Protein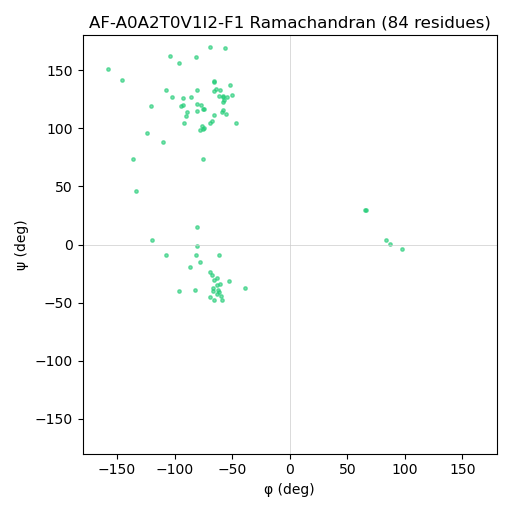 AF-A0A2T0V1I2-F1 (afdb_monomer)

Radius of gyration: 21.64 Å; Cα contacts (8 Å, |Δi|>4): 43; chains: 1; bounding box: 50×49×45 Å

InterPro domains:
  IPR027417 P-loop containing nucleoside triphosphate hydrolase [G3DSA:3.40.50.300] (31-84)

Foldseek 3Di:
DDDDDDDPPDDPDDPDDPDPDPPDPCVDDPVVCVVVVPDDDFDDWDQQPPPDPDVLSVVCCVPPTDGHVDDDDDDDDPPRPVVVVD

Sequence (86 aa):
MTRKTLGLKVKRQQEAKPAGVVEDQFLDDPEKRFLNGVAIHPCPRIGLEAGCTERSMRAMDLITPIGMGQRGLVLAYLGCGKNDAA

Solvent-accessible surface area (backbone atoms only — not comparable to full-atom values): 6094 Å² total; per-residue (Å²): 139,84,87,81,82,85,76,82,86,70,79,79,75,75,78,78,73,83,78,66,90,74,76,66,92,51,84,87,42,70,65,61,35,58,76,71,62,64,85,71,78,50,56,63,74,58,77,54,51,79,87,50,92,53,67,64,40,46,48,38,53,74,76,56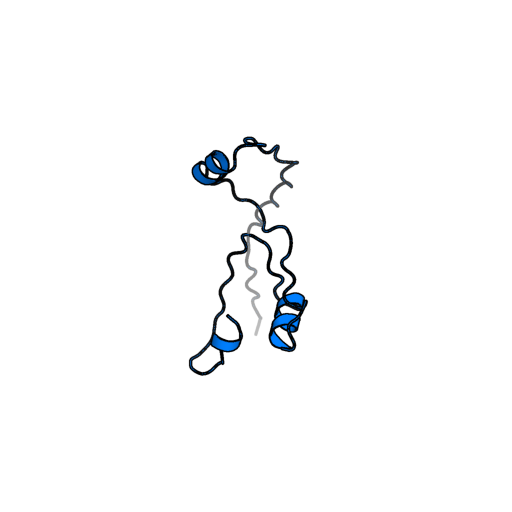,68,47,25,46,85,56,88,81,82,91,85,71,62,95,89,65,55,58,79,82,76,109

Structure (mmCIF, N/CA/C/O backbone):
data_AF-A0A2T0V1I2-F1
#
_entry.id   AF-A0A2T0V1I2-F1
#
loop_
_atom_site.group_PDB
_atom_site.id
_atom_site.type_symbol
_atom_site.label_atom_id
_atom_site.label_alt_id
_atom_site.label_comp_id
_atom_site.label_asym_id
_atom_site.label_entity_id
_atom_site.label_seq_id
_atom_site.pdbx_PDB_ins_code
_atom_site.Cartn_x
_atom_site.Cartn_y
_atom_site.Cartn_z
_atom_site.occupancy
_atom_site.B_iso_or_equiv
_atom_site.auth_seq_id
_atom_site.auth_comp_id
_atom_site.auth_asym_id
_atom_site.auth_atom_id
_atom_site.pdbx_PDB_model_num
ATOM 1 N N . MET A 1 1 ? 28.599 -39.057 25.794 1.00 46.41 1 MET A N 1
ATOM 2 C CA . MET A 1 1 ? 28.162 -37.643 25.765 1.00 46.41 1 MET A CA 1
ATOM 3 C C . MET A 1 1 ? 26.692 -37.583 25.376 1.00 46.41 1 MET A C 1
ATOM 5 O O . MET A 1 1 ? 26.363 -37.866 24.233 1.00 46.41 1 MET A O 1
ATOM 9 N N . THR A 1 2 ? 25.802 -37.311 26.327 1.00 45.97 2 THR A N 1
ATOM 10 C CA . THR A 1 2 ? 24.344 -37.316 26.125 1.00 45.97 2 THR A CA 1
ATOM 11 C C . THR A 1 2 ? 23.849 -35.915 25.760 1.00 45.97 2 THR A C 1
ATOM 13 O O . THR A 1 2 ? 24.039 -34.961 26.512 1.00 45.97 2 THR A O 1
ATOM 16 N N . ARG A 1 3 ? 23.229 -35.772 24.581 1.00 58.47 3 ARG A N 1
ATOM 17 C CA . ARG A 1 3 ? 22.623 -34.508 24.133 1.00 58.47 3 ARG A CA 1
ATOM 18 C C . ARG A 1 3 ? 21.323 -34.280 24.908 1.00 58.47 3 ARG A C 1
ATOM 20 O O . ARG A 1 3 ? 20.398 -35.076 24.796 1.00 58.47 3 ARG A O 1
ATOM 27 N N . LYS A 1 4 ? 21.260 -33.206 25.698 1.00 60.03 4 LYS A N 1
ATOM 28 C CA . LYS A 1 4 ? 20.030 -32.741 26.354 1.00 60.03 4 LYS A CA 1
ATOM 29 C C . LYS A 1 4 ? 19.327 -31.754 25.425 1.00 60.03 4 LYS A C 1
ATOM 31 O O . LYS A 1 4 ? 19.829 -30.656 25.206 1.00 60.03 4 LYS A O 1
ATOM 36 N N . THR A 1 5 ? 18.184 -32.138 24.873 1.00 67.12 5 THR A N 1
ATOM 37 C CA . THR A 1 5 ? 17.335 -31.245 24.077 1.00 67.12 5 THR A CA 1
ATOM 38 C C . THR A 1 5 ? 16.504 -30.380 25.023 1.00 67.12 5 THR A C 1
ATOM 40 O O . THR A 1 5 ? 15.674 -30.890 25.774 1.00 67.12 5 THR A O 1
ATOM 43 N N . LEU A 1 6 ? 16.739 -29.066 25.016 1.00 67.25 6 LEU A N 1
ATOM 44 C CA . LEU A 1 6 ? 15.939 -28.101 25.769 1.00 67.25 6 LEU A CA 1
ATOM 45 C C . LEU A 1 6 ? 14.631 -27.849 25.010 1.00 67.25 6 LEU A C 1
ATOM 47 O O . LEU A 1 6 ? 14.596 -27.101 24.037 1.00 67.25 6 LEU A O 1
ATOM 51 N N . GLY A 1 7 ? 13.557 -28.517 25.429 1.00 66.31 7 GLY A N 1
ATOM 52 C CA . GLY A 1 7 ? 12.217 -28.269 24.904 1.00 66.31 7 GLY A CA 1
ATOM 53 C C . GLY A 1 7 ? 11.642 -26.972 25.473 1.00 66.31 7 GLY A C 1
ATOM 54 O O . GLY A 1 7 ? 11.415 -26.867 26.678 1.00 66.31 7 GLY A O 1
ATOM 55 N N . LEU A 1 8 ? 11.379 -25.992 24.610 1.00 69.06 8 LEU A N 1
ATOM 56 C CA . LEU A 1 8 ? 10.631 -24.783 24.955 1.00 69.06 8 LEU A CA 1
ATOM 57 C C . LEU A 1 8 ? 9.169 -25.157 25.251 1.00 69.06 8 LEU A C 1
ATOM 59 O O . LEU A 1 8 ? 8.392 -25.455 24.346 1.00 69.06 8 LEU A O 1
ATOM 63 N N . LYS A 1 9 ? 8.777 -25.131 26.531 1.00 65.06 9 LYS A N 1
ATOM 64 C CA . LYS A 1 9 ? 7.371 -25.218 26.964 1.00 65.06 9 LYS A CA 1
ATOM 65 C C . LYS A 1 9 ? 6.672 -23.882 26.697 1.00 65.06 9 LYS A C 1
ATOM 67 O O . LYS A 1 9 ? 6.413 -23.111 27.616 1.00 65.06 9 LYS A O 1
ATOM 72 N N . VAL A 1 10 ? 6.375 -23.590 25.434 1.00 70.44 10 VAL A N 1
ATOM 73 C CA . VAL A 1 10 ? 5.502 -22.461 25.092 1.00 70.44 10 VAL A CA 1
ATOM 74 C C . VAL A 1 10 ? 4.054 -22.903 25.276 1.00 70.44 10 VAL A C 1
ATOM 76 O O . VAL A 1 10 ? 3.591 -23.862 24.659 1.00 70.44 10 VAL A O 1
ATOM 79 N N . LYS A 1 11 ? 3.328 -22.201 26.148 1.00 65.25 11 LYS A N 1
ATOM 80 C CA . LYS A 1 11 ? 1.877 -22.334 26.287 1.00 65.25 11 LYS A CA 1
ATOM 81 C C . LYS A 1 11 ? 1.264 -21.752 25.009 1.00 65.25 11 LYS A C 1
ATOM 83 O O . LYS A 1 11 ? 1.288 -20.538 24.831 1.00 65.25 11 LYS A O 1
ATOM 88 N N . ARG A 1 12 ? 0.792 -22.605 24.090 1.00 61.41 12 ARG A N 1
ATOM 89 C CA . ARG A 1 12 ? 0.070 -22.168 22.882 1.00 61.41 12 ARG A CA 1
ATOM 90 C C . ARG A 1 12 ? -1.106 -21.301 23.333 1.00 61.41 12 ARG A C 1
ATOM 92 O O . ARG A 1 12 ? -2.009 -21.805 24.000 1.00 61.41 12 ARG A O 1
ATOM 99 N N . GLN A 1 13 ? -1.058 -20.004 23.033 1.00 62.50 13 GLN A N 1
ATOM 100 C CA . GLN A 1 13 ? -2.223 -19.151 23.210 1.00 62.50 13 GLN A CA 1
ATOM 101 C C . GLN A 1 13 ? -3.292 -19.618 22.229 1.00 62.50 13 GLN A C 1
ATOM 103 O O . GLN A 1 13 ? -3.006 -19.921 21.073 1.00 62.50 13 GLN A O 1
ATOM 108 N N . GLN A 1 14 ? -4.497 -19.769 22.760 1.00 60.12 14 GLN A N 1
ATOM 109 C CA . GLN A 1 14 ? -5.658 -20.262 22.048 1.00 60.12 14 GLN A CA 1
ATOM 110 C C . GLN A 1 14 ? -5.924 -19.361 20.840 1.00 60.12 14 GL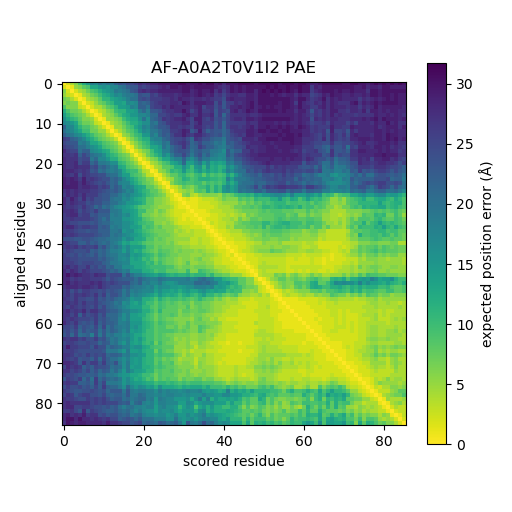N A C 1
ATOM 112 O O . GLN A 1 14 ? -5.955 -18.140 20.986 1.00 60.12 14 GLN A O 1
ATOM 117 N N . GLU A 1 15 ? -6.048 -19.973 19.662 1.00 59.00 15 GLU A N 1
ATOM 118 C CA . GLU A 1 15 ? -6.311 -19.279 18.402 1.00 59.00 15 GLU A CA 1
ATOM 119 C C . GLU A 1 15 ? -7.499 -18.327 18.571 1.00 59.00 15 GLU A C 1
ATOM 121 O O . GLU A 1 15 ? -8.550 -18.703 19.103 1.00 59.00 15 GLU A O 1
ATOM 126 N N . ALA A 1 16 ? -7.299 -17.069 18.172 1.00 61.28 16 ALA A N 1
ATOM 127 C CA . ALA A 1 16 ? -8.342 -16.061 18.201 1.00 61.28 16 ALA A CA 1
ATOM 128 C C . ALA A 1 16 ? -9.530 -16.569 17.374 1.00 61.28 16 ALA A C 1
ATOM 130 O O . ALA A 1 16 ? -9.370 -16.937 16.210 1.00 61.28 16 ALA A O 1
ATOM 131 N N . LYS A 1 17 ? -10.719 -16.619 17.988 1.00 63.41 17 LYS A N 1
ATOM 132 C CA . LYS A 1 17 ? -11.961 -16.946 17.278 1.00 63.41 17 LYS A CA 1
ATOM 133 C C . LYS A 1 17 ? -12.079 -16.028 16.054 1.00 63.41 17 LYS A C 1
ATOM 135 O O . LYS A 1 17 ? -11.824 -14.832 16.213 1.00 63.41 17 LYS A O 1
ATOM 140 N N . PRO A 1 18 ? -12.476 -16.539 14.873 1.00 53.41 18 PRO A N 1
ATOM 141 C CA . PRO A 1 18 ? -12.740 -15.678 13.732 1.00 53.41 18 PRO A CA 1
ATOM 142 C C . PRO A 1 18 ? -13.830 -14.693 14.152 1.00 53.41 18 PRO A C 1
ATOM 144 O O . PRO A 1 18 ? -14.933 -15.098 14.526 1.00 53.41 18 PRO A O 1
ATOM 147 N N . ALA A 1 19 ? -13.481 -13.408 14.188 1.00 57.62 19 ALA A N 1
ATOM 148 C CA . ALA A 1 19 ? -14.450 -12.357 14.422 1.00 57.62 19 ALA A CA 1
ATOM 149 C C . ALA A 1 19 ? -15.505 -12.475 13.316 1.00 57.62 19 ALA A C 1
ATOM 151 O O . ALA A 1 19 ? -15.162 -12.495 12.133 1.00 57.62 19 ALA A O 1
ATOM 152 N N . GLY A 1 20 ? -16.771 -12.641 13.708 1.00 57.19 20 GLY A N 1
ATOM 153 C CA . GLY A 1 20 ? -17.892 -12.590 12.773 1.00 57.19 20 GLY A CA 1
ATOM 154 C C . GLY A 1 20 ? -17.905 -11.264 12.015 1.00 57.19 20 GLY A C 1
ATOM 155 O O . GLY A 1 20 ? -17.171 -10.345 12.374 1.00 57.19 20 GLY A O 1
ATOM 156 N N . VAL A 1 21 ? -18.736 -11.178 10.973 1.00 56.69 21 VAL A N 1
ATOM 157 C CA . VAL A 1 21 ? -18.976 -9.946 10.205 1.00 56.69 21 VAL A CA 1
ATOM 158 C C . VAL A 1 21 ? -19.214 -8.803 11.194 1.00 56.69 21 VAL A C 1
ATOM 160 O O . VAL A 1 21 ? -20.235 -8.762 11.876 1.00 56.69 21 VAL A O 1
ATOM 163 N N . VAL A 1 22 ? -18.210 -7.941 11.359 1.00 61.19 22 VAL A N 1
ATOM 164 C CA . VAL A 1 22 ? -18.316 -6.767 12.217 1.00 61.19 22 VAL A CA 1
ATOM 165 C C . VAL A 1 22 ? -19.140 -5.777 11.415 1.00 61.19 22 VAL A C 1
ATOM 167 O O . VAL A 1 22 ? -18.639 -5.201 10.454 1.00 61.19 22 VAL A O 1
ATOM 170 N N . GLU A 1 23 ? -20.419 -5.656 11.763 1.00 60.97 23 GLU A N 1
ATOM 171 C CA . GLU A 1 23 ? -21.300 -4.640 11.193 1.00 60.97 23 GLU A CA 1
ATOM 172 C C . GLU A 1 23 ? -20.662 -3.262 11.398 1.00 60.97 23 GLU A C 1
ATOM 174 O O . GLU A 1 23 ? -20.245 -2.893 12.503 1.00 60.97 23 GLU A O 1
ATOM 179 N N . ASP A 1 24 ? -20.534 -2.526 10.302 1.00 61.44 24 ASP A N 1
ATOM 180 C CA . ASP A 1 24 ? -19.827 -1.258 10.249 1.00 61.44 24 ASP A CA 1
ATOM 181 C C . ASP A 1 24 ? -20.702 -0.196 10.938 1.00 61.44 24 ASP A C 1
ATOM 183 O O . ASP A 1 24 ? -21.681 0.295 10.377 1.00 61.44 24 ASP A O 1
ATOM 187 N N . GLN A 1 25 ? -20.393 0.129 12.199 1.00 63.44 25 GLN A N 1
ATOM 188 C CA . GLN A 1 25 ? -21.242 0.960 13.077 1.00 63.44 25 GLN A CA 1
ATOM 189 C C . GLN A 1 25 ? -21.472 2.393 12.555 1.00 63.44 25 GLN A C 1
ATOM 191 O O . GLN A 1 25 ? -22.295 3.128 13.099 1.00 63.44 25 GLN A O 1
ATOM 196 N N . PHE A 1 26 ? -20.758 2.794 11.499 1.00 65.44 26 PHE A N 1
ATOM 197 C CA . PHE A 1 26 ? -20.784 4.131 10.911 1.00 65.44 26 PHE A CA 1
ATOM 198 C C . PHE A 1 26 ? -20.911 4.073 9.385 1.00 65.44 26 PHE A C 1
ATOM 200 O O . PHE A 1 26 ? -20.168 4.761 8.688 1.00 65.44 26 PHE A O 1
ATOM 207 N N . LEU A 1 27 ? -21.820 3.234 8.875 1.00 63.94 27 LEU A N 1
ATOM 208 C CA . LEU A 1 27 ? -22.000 2.914 7.450 1.00 63.94 27 LEU A CA 1
ATOM 209 C C . LEU A 1 27 ? -21.825 4.100 6.477 1.00 63.94 27 LEU A C 1
ATOM 211 O O . LEU A 1 27 ? -21.126 3.923 5.484 1.00 63.94 27 LEU A O 1
ATOM 215 N N . ASP A 1 28 ? -22.269 5.312 6.823 1.00 70.19 28 ASP A N 1
ATOM 216 C CA . ASP A 1 28 ? -22.329 6.432 5.869 1.00 70.19 28 ASP A CA 1
ATOM 217 C C . ASP A 1 28 ? -21.502 7.688 6.220 1.00 70.19 28 ASP A C 1
ATOM 219 O O . ASP A 1 28 ? -21.572 8.676 5.491 1.00 70.19 28 ASP A O 1
ATOM 223 N N . ASP A 1 29 ? -20.711 7.695 7.304 1.00 83.19 29 ASP A N 1
ATOM 224 C CA . ASP A 1 29 ? -19.985 8.907 7.742 1.00 83.19 29 ASP A CA 1
ATOM 225 C C . ASP A 1 29 ? -18.459 8.688 7.866 1.00 83.19 29 ASP A C 1
ATOM 227 O O . ASP A 1 29 ? -17.976 8.192 8.895 1.00 83.19 29 ASP A O 1
ATOM 231 N N . PRO A 1 30 ? -17.670 9.041 6.830 1.00 80.62 30 PRO A N 1
ATOM 232 C CA . PRO A 1 30 ? -16.224 8.827 6.820 1.00 80.62 30 PRO A CA 1
ATOM 233 C C . PRO A 1 30 ? -15.478 9.654 7.876 1.00 80.62 30 PRO A C 1
ATOM 235 O O . PRO A 1 30 ? -14.464 9.185 8.401 1.00 80.62 30 PRO A O 1
ATOM 238 N N . GLU A 1 31 ? -15.973 10.840 8.241 1.00 85.06 31 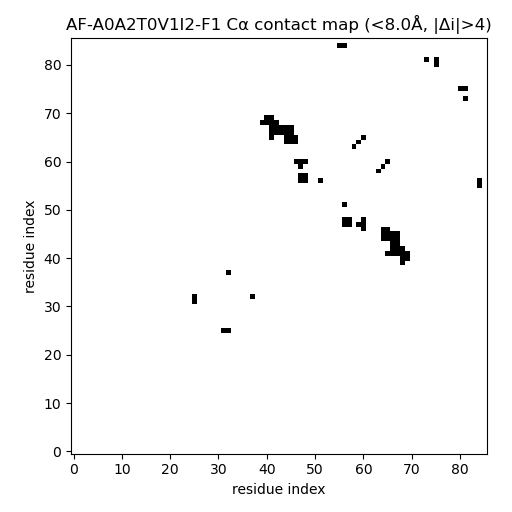GLU A N 1
ATOM 239 C CA . GLU A 1 31 ? -15.334 11.678 9.263 1.00 85.06 31 GLU A CA 1
ATOM 240 C C . GLU A 1 31 ? -15.474 11.048 10.647 1.00 85.06 31 GLU A C 1
ATOM 242 O O . GLU A 1 31 ? -14.487 10.922 11.379 1.00 85.06 31 GLU A O 1
ATOM 247 N N . LYS A 1 32 ? -16.671 10.557 10.991 1.00 85.75 32 LYS A N 1
ATOM 248 C CA . LYS A 1 32 ? -16.878 9.840 12.259 1.00 85.75 32 LYS A CA 1
ATOM 249 C C . LYS A 1 32 ? -16.050 8.560 12.338 1.00 85.75 32 LYS A C 1
ATOM 251 O O . LYS A 1 32 ? -15.490 8.273 13.394 1.00 85.75 32 LYS A O 1
ATOM 256 N N . ARG A 1 33 ? -15.917 7.810 11.238 1.00 81.50 33 ARG A N 1
ATOM 257 C CA . ARG A 1 33 ? -15.049 6.616 11.181 1.00 81.50 33 ARG A CA 1
ATOM 258 C C . ARG A 1 33 ? -13.592 6.955 11.477 1.00 81.50 33 ARG A C 1
ATOM 260 O O . ARG A 1 33 ? -12.944 6.246 12.248 1.00 81.50 33 ARG A O 1
ATOM 267 N N . PHE A 1 34 ? -13.093 8.040 10.888 1.00 83.94 34 PHE A N 1
ATOM 268 C CA . PHE A 1 34 ? -11.725 8.496 11.103 1.00 83.94 34 PHE A CA 1
ATOM 269 C C . PHE A 1 34 ? -11.497 8.950 12.550 1.00 83.94 34 PHE A C 1
ATOM 271 O O . PHE A 1 34 ? -10.543 8.502 13.185 1.00 83.94 34 PHE A O 1
ATOM 278 N N . LEU A 1 35 ? -12.397 9.775 13.095 1.00 87.50 35 LEU A N 1
ATOM 279 C CA . LEU A 1 35 ? -12.311 10.274 14.473 1.00 87.50 35 LEU A CA 1
ATOM 280 C C . LEU A 1 35 ? -12.399 9.151 15.516 1.00 87.50 35 LEU A C 1
ATOM 282 O O . LEU A 1 35 ? -11.706 9.199 16.530 1.00 87.50 35 LEU A O 1
ATOM 286 N N . ASN A 1 36 ? -13.195 8.115 15.244 1.00 85.81 36 ASN A N 1
ATOM 287 C CA . ASN A 1 36 ? -13.304 6.931 16.098 1.00 85.81 36 ASN A CA 1
ATOM 288 C C . ASN A 1 36 ? -12.159 5.922 15.888 1.00 85.81 36 ASN A C 1
ATOM 290 O O . ASN A 1 36 ? -12.127 4.891 16.557 1.00 85.81 36 ASN A O 1
ATOM 294 N N . GLY A 1 37 ? -11.223 6.195 14.970 1.00 83.38 37 GLY A N 1
ATOM 295 C CA . GLY A 1 37 ? -10.063 5.342 14.716 1.00 83.38 37 GLY A CA 1
ATOM 296 C C . GLY A 1 37 ? -10.421 3.964 14.156 1.00 83.38 37 GLY A C 1
ATOM 297 O O . GLY A 1 37 ? -9.701 2.998 14.416 1.00 83.38 37 GLY A O 1
ATOM 298 N N . VAL A 1 38 ? -11.524 3.852 13.409 1.00 84.62 38 VAL A N 1
ATOM 299 C CA . VAL A 1 38 ? -11.957 2.579 12.818 1.00 84.62 38 VAL A CA 1
ATOM 300 C C . VAL A 1 38 ? -10.925 2.135 11.782 1.00 84.62 38 VAL A C 1
ATOM 302 O O . VAL A 1 38 ? -10.757 2.759 10.734 1.00 84.62 38 VAL A O 1
ATOM 305 N N . ALA A 1 39 ? -10.206 1.055 12.086 1.00 82.81 39 ALA A N 1
ATOM 306 C CA . ALA A 1 39 ? -9.217 0.493 11.181 1.00 82.81 39 ALA A CA 1
ATOM 307 C C . ALA A 1 39 ? -9.914 -0.298 10.068 1.00 82.81 39 ALA A C 1
ATOM 309 O O . ALA A 1 39 ? -10.606 -1.279 10.334 1.00 82.81 39 ALA A O 1
ATOM 310 N N . ILE A 1 40 ? -9.694 0.114 8.821 1.00 83.94 40 ILE A N 1
ATOM 311 C CA . ILE A 1 40 ? -10.180 -0.581 7.628 1.00 83.94 40 ILE A CA 1
ATOM 312 C C . ILE A 1 40 ? -8.980 -1.246 6.957 1.00 83.94 40 ILE A C 1
ATOM 314 O O . ILE A 1 40 ? -7.922 -0.631 6.801 1.00 83.94 40 ILE A O 1
ATOM 318 N N . HIS A 1 41 ? -9.127 -2.519 6.589 1.00 86.94 41 HIS A N 1
ATOM 319 C CA . HIS A 1 41 ? -8.083 -3.216 5.847 1.00 86.94 41 HIS A CA 1
ATOM 320 C C . HIS A 1 41 ? -7.902 -2.596 4.456 1.00 86.94 41 HIS A C 1
ATOM 322 O O . HIS A 1 41 ? -8.901 -2.259 3.824 1.00 86.94 41 HIS A O 1
ATOM 328 N N . PRO A 1 42 ? -6.661 -2.471 3.956 1.00 88.25 42 PRO A N 1
ATOM 329 C CA . PRO A 1 42 ? -6.406 -1.785 2.699 1.00 88.25 42 PRO A CA 1
ATOM 330 C C . PRO A 1 42 ? -7.140 -2.412 1.513 1.00 88.25 42 PRO A C 1
ATOM 332 O O . PRO A 1 42 ? -6.855 -3.541 1.110 1.00 88.25 42 PRO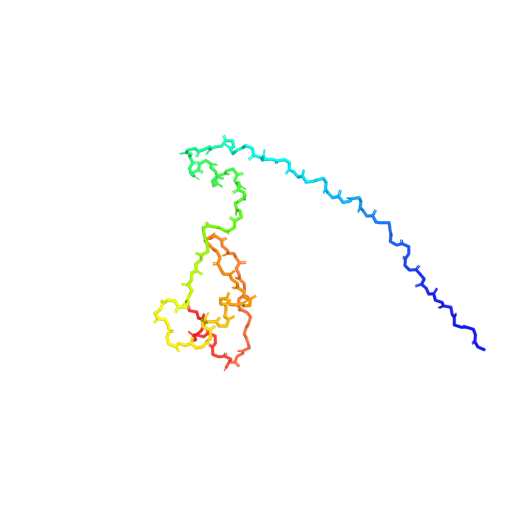 A O 1
ATOM 335 N N . CYS A 1 43 ? -8.079 -1.663 0.946 1.00 86.31 43 CYS A N 1
ATOM 336 C CA . CYS A 1 43 ? -8.846 -2.033 -0.233 1.00 86.31 43 CYS A CA 1
ATOM 337 C C . CYS A 1 43 ? -9.398 -0.765 -0.911 1.00 86.31 43 CYS A C 1
ATOM 339 O O . CYS A 1 43 ? -9.658 0.224 -0.226 1.00 86.31 43 CYS A O 1
ATOM 341 N N . PRO A 1 44 ? -9.600 -0.763 -2.241 1.00 89.81 44 PRO A N 1
ATOM 342 C CA . PRO A 1 44 ? -9.171 -1.764 -3.223 1.00 89.81 44 PRO A CA 1
ATOM 343 C C . PRO A 1 44 ? -7.642 -1.787 -3.440 1.00 89.81 44 PRO A C 1
ATOM 345 O O . PRO A 1 44 ? -6.912 -0.921 -2.952 1.00 89.81 44 PRO A O 1
ATOM 348 N N . ARG A 1 45 ? -7.147 -2.803 -4.162 1.00 90.56 45 ARG A N 1
ATOM 349 C CA . ARG A 1 45 ? -5.738 -2.889 -4.591 1.00 90.56 45 ARG A CA 1
ATOM 350 C C . ARG A 1 45 ? -5.419 -1.772 -5.591 1.00 90.56 45 ARG A C 1
ATOM 352 O O . ARG A 1 45 ? -6.212 -1.506 -6.489 1.00 90.56 45 ARG A O 1
ATOM 359 N N . ILE A 1 46 ? -4.239 -1.176 -5.460 1.00 89.94 46 ILE A N 1
ATOM 360 C CA . ILE A 1 46 ? -3.645 -0.249 -6.423 1.00 89.94 46 ILE A CA 1
ATOM 361 C C . ILE A 1 46 ? -2.734 -1.074 -7.341 1.00 89.94 46 ILE A C 1
ATOM 363 O O . ILE A 1 46 ? -1.816 -1.731 -6.857 1.00 89.94 46 ILE A O 1
ATOM 367 N N . GLY A 1 47 ? -3.014 -1.087 -8.646 1.00 89.69 47 GLY A N 1
ATOM 368 C CA . GLY A 1 47 ? -2.161 -1.746 -9.641 1.00 89.69 47 GLY A CA 1
ATOM 369 C C . GLY A 1 47 ? -1.103 -0.781 -10.165 1.00 89.69 47 GLY A C 1
ATOM 370 O O . GLY A 1 47 ? -1.454 0.201 -10.818 1.00 89.69 47 GLY A O 1
ATOM 371 N N . LEU A 1 48 ? 0.170 -1.053 -9.882 1.00 86.50 48 LEU A N 1
ATOM 372 C CA . LEU A 1 48 ? 1.307 -0.220 -10.301 1.00 86.50 48 LEU A CA 1
ATOM 373 C C . LEU A 1 48 ? 1.821 -0.589 -11.704 1.00 86.50 48 LEU A C 1
ATOM 375 O O . LEU A 1 48 ? 2.499 0.199 -12.360 1.00 86.50 48 LEU A O 1
ATOM 379 N N . GLU A 1 49 ? 1.492 -1.786 -12.182 1.00 83.19 49 GLU A N 1
ATOM 380 C CA . GLU A 1 49 ? 1.867 -2.324 -13.492 1.00 83.19 49 GLU A CA 1
ATOM 381 C C . GLU A 1 49 ? 1.288 -1.538 -14.680 1.00 83.19 49 GLU A C 1
ATOM 383 O O . GLU A 1 49 ? 1.873 -1.529 -15.766 1.00 83.19 49 GLU A O 1
ATOM 388 N N . ALA A 1 50 ? 0.131 -0.895 -14.500 1.00 69.25 50 ALA A N 1
ATOM 389 C CA . ALA A 1 50 ? -0.622 -0.283 -15.585 1.00 69.25 50 ALA A CA 1
ATOM 390 C C . ALA A 1 50 ? 0.039 1.032 -16.031 1.00 69.25 50 ALA A C 1
ATOM 392 O O . ALA A 1 50 ? -0.141 2.080 -15.419 1.00 69.25 50 ALA A O 1
ATOM 393 N N . GLY A 1 51 ? 0.805 0.970 -17.124 1.00 67.56 51 GLY A N 1
ATOM 394 C CA . GLY A 1 51 ? 1.450 2.133 -17.747 1.00 67.56 51 GLY A CA 1
ATOM 395 C C . GLY A 1 51 ? 2.916 2.346 -17.363 1.00 67.56 51 GLY A C 1
ATOM 396 O O . GLY A 1 51 ? 3.560 3.221 -17.937 1.00 67.56 51 GLY A O 1
ATOM 397 N N . CYS A 1 52 ? 3.475 1.533 -16.460 1.00 74.12 52 CYS A N 1
ATOM 398 C CA . CYS A 1 52 ? 4.884 1.624 -16.091 1.00 74.12 52 CYS A CA 1
ATOM 399 C C . CYS A 1 52 ? 5.759 0.678 -16.932 1.00 74.12 52 CYS A C 1
ATOM 401 O O . CYS A 1 52 ? 5.537 -0.534 -16.982 1.00 74.12 52 CYS A O 1
ATOM 403 N N . THR A 1 53 ? 6.799 1.219 -17.572 1.00 79.62 53 THR A N 1
ATOM 404 C CA . THR A 1 53 ? 7.816 0.420 -18.280 1.00 79.62 53 THR A CA 1
ATOM 405 C C . THR A 1 53 ? 8.830 -0.226 -17.335 1.00 79.62 53 THR A C 1
ATOM 407 O O . THR A 1 53 ? 9.578 -1.120 -17.741 1.00 79.62 53 THR A O 1
ATOM 410 N N . GLU A 1 54 ? 8.887 0.217 -16.080 1.00 84.44 54 GLU A N 1
ATOM 411 C CA . GLU A 1 54 ? 9.881 -0.229 -15.114 1.00 84.44 54 GLU A CA 1
ATOM 412 C C . GLU A 1 54 ? 9.508 -1.582 -14.504 1.00 84.44 54 GLU A C 1
ATOM 414 O O . GLU A 1 54 ? 8.392 -1.840 -14.049 1.00 84.44 54 GLU A O 1
ATOM 419 N N . ARG A 1 55 ? 10.491 -2.484 -14.471 1.00 87.12 55 ARG A N 1
ATOM 420 C CA . ARG A 1 55 ? 10.319 -3.835 -13.919 1.00 87.12 55 ARG A CA 1
ATOM 421 C C . ARG A 1 55 ? 10.132 -3.823 -12.397 1.00 87.12 55 ARG A C 1
ATOM 423 O O . ARG A 1 55 ? 9.553 -4.768 -11.867 1.00 87.12 55 ARG A O 1
ATOM 430 N N . SER A 1 56 ? 10.600 -2.774 -11.720 1.00 87.06 56 SER A N 1
ATOM 431 C CA . SER A 1 56 ? 10.444 -2.537 -10.278 1.00 87.06 56 SER A CA 1
ATOM 432 C C . SER A 1 56 ? 8.971 -2.483 -9.873 1.00 87.06 56 SER A C 1
ATOM 434 O O . SER A 1 56 ? 8.577 -3.211 -8.966 1.00 87.06 56 SER A O 1
ATOM 436 N N . MET A 1 57 ? 8.141 -1.722 -10.594 1.00 89.19 57 MET A N 1
ATOM 437 C CA . MET A 1 57 ? 6.704 -1.598 -10.304 1.00 89.19 57 MET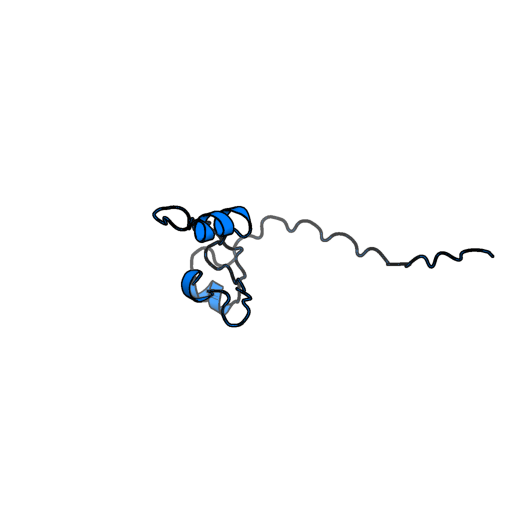 A CA 1
ATOM 438 C C . MET A 1 57 ? 5.978 -2.944 -10.418 1.00 89.19 57 MET A C 1
ATOM 440 O O . MET A 1 57 ? 5.210 -3.318 -9.533 1.00 89.19 57 MET A O 1
ATOM 444 N N . ARG A 1 58 ? 6.314 -3.748 -11.437 1.00 89.38 58 ARG A N 1
ATOM 445 C CA . ARG A 1 58 ? 5.780 -5.115 -11.592 1.00 89.38 58 ARG A CA 1
ATOM 446 C C . ARG A 1 58 ? 6.255 -6.064 -10.489 1.00 89.38 58 ARG A C 1
ATOM 448 O O . ARG A 1 58 ? 5.499 -6.928 -10.058 1.00 89.38 58 ARG A O 1
ATOM 455 N N . ALA A 1 59 ? 7.504 -5.933 -10.042 1.00 89.81 59 ALA A N 1
ATOM 456 C CA . ALA A 1 59 ? 8.022 -6.731 -8.934 1.00 89.81 59 ALA A CA 1
ATO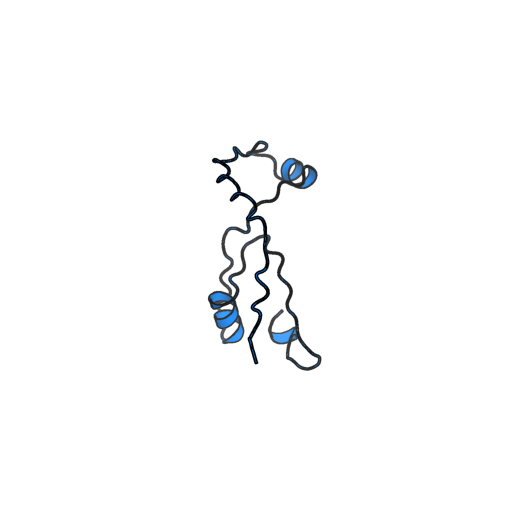M 457 C C . 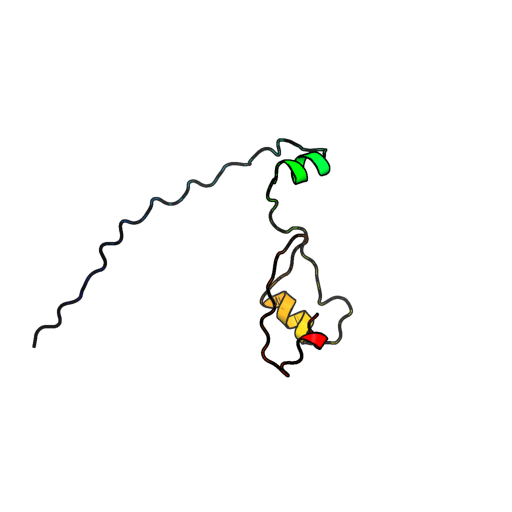ALA A 1 59 ? 7.323 -6.375 -7.613 1.00 89.81 59 ALA A C 1
ATOM 459 O O . ALA A 1 59 ? 6.977 -7.277 -6.850 1.00 89.81 59 ALA A O 1
ATOM 460 N N . MET A 1 60 ? 7.055 -5.089 -7.370 1.00 90.50 60 MET A N 1
ATOM 461 C CA . MET A 1 60 ? 6.292 -4.646 -6.202 1.00 90.50 60 MET A CA 1
ATOM 462 C C . MET A 1 60 ? 4.866 -5.191 -6.223 1.00 90.50 60 MET A C 1
ATOM 464 O O . MET A 1 60 ? 4.415 -5.716 -5.213 1.00 90.50 60 MET A O 1
ATOM 468 N N . ASP A 1 61 ? 4.196 -5.180 -7.373 1.00 89.56 61 ASP A N 1
ATOM 469 C CA . ASP A 1 61 ? 2.852 -5.745 -7.510 1.00 89.56 61 ASP A CA 1
ATOM 470 C C . ASP A 1 61 ? 2.771 -7.248 -7.194 1.00 89.56 61 ASP A C 1
ATOM 472 O O . ASP A 1 61 ? 1.766 -7.716 -6.655 1.00 89.56 61 ASP A O 1
ATOM 476 N N . LEU A 1 62 ? 3.829 -8.001 -7.504 1.00 90.12 62 LEU A N 1
ATOM 477 C CA . LEU A 1 62 ? 3.897 -9.442 -7.256 1.00 90.12 62 LEU A CA 1
ATOM 478 C C . LEU A 1 62 ? 4.302 -9.788 -5.817 1.00 90.12 62 LEU A C 1
ATOM 480 O O . LEU A 1 62 ? 3.793 -10.758 -5.259 1.00 90.12 62 LEU A O 1
ATOM 484 N N . ILE A 1 63 ? 5.244 -9.042 -5.235 1.00 92.62 63 ILE A N 1
ATOM 485 C CA . ILE A 1 63 ? 5.864 -9.389 -3.945 1.00 92.62 63 ILE A CA 1
ATOM 486 C C . ILE A 1 63 ? 5.174 -8.659 -2.787 1.00 92.62 63 ILE A C 1
ATOM 488 O O . ILE A 1 63 ? 4.966 -9.236 -1.721 1.00 92.62 63 ILE A O 1
ATOM 492 N N . THR A 1 64 ? 4.809 -7.394 -2.989 1.00 92.12 64 THR A N 1
ATOM 493 C CA . THR A 1 64 ? 4.231 -6.510 -1.970 1.00 92.12 64 THR A CA 1
ATOM 494 C C . THR A 1 64 ? 3.050 -5.724 -2.553 1.00 92.12 64 THR A C 1
ATOM 496 O O . THR A 1 64 ? 3.187 -4.524 -2.810 1.00 92.12 64 THR A O 1
ATOM 499 N N . PRO A 1 65 ? 1.887 -6.367 -2.776 1.00 90.88 65 PRO A N 1
ATOM 500 C CA . PRO A 1 65 ? 0.724 -5.685 -3.333 1.00 90.88 65 PRO A CA 1
ATOM 501 C C . PRO A 1 65 ? 0.285 -4.536 -2.416 1.00 90.88 65 PRO A C 1
ATOM 503 O O . PRO A 1 65 ? 0.155 -4.706 -1.202 1.00 90.88 65 PRO A O 1
ATOM 506 N N . ILE A 1 66 ? 0.045 -3.364 -3.003 1.00 91.94 66 ILE A N 1
ATOM 507 C CA . ILE A 1 66 ? -0.326 -2.148 -2.271 1.00 91.94 66 ILE A CA 1
ATOM 508 C C . ILE A 1 66 ? -1.834 -1.921 -2.407 1.00 91.94 66 ILE A C 1
ATOM 510 O O . ILE A 1 66 ? -2.370 -1.901 -3.510 1.00 91.94 66 ILE A O 1
ATOM 514 N N . GLY A 1 67 ? -2.534 -1.759 -1.284 1.00 92.56 67 GLY A N 1
ATOM 515 C CA . GLY A 1 67 ? -3.946 -1.364 -1.240 1.00 92.56 67 GLY A CA 1
ATOM 516 C C . GLY A 1 67 ? -4.136 0.098 -0.841 1.00 92.56 67 GLY A C 1
ATOM 517 O O . GLY A 1 67 ? -3.246 0.712 -0.249 1.00 92.56 67 GLY A O 1
ATOM 518 N N . MET A 1 68 ? -5.308 0.666 -1.119 1.00 90.25 68 MET A N 1
ATOM 519 C CA . MET A 1 68 ? -5.659 1.994 -0.605 1.00 90.25 68 MET A CA 1
ATOM 520 C C . MET A 1 68 ? -5.678 1.980 0.926 1.00 90.25 68 MET A C 1
ATOM 522 O O . MET A 1 68 ? -6.306 1.124 1.537 1.00 90.25 68 MET A O 1
ATOM 526 N N . GLY A 1 69 ? -4.955 2.909 1.554 1.00 89.56 69 GLY A N 1
ATOM 527 C CA . GLY A 1 69 ? -4.771 2.925 3.010 1.00 89.56 69 GLY A CA 1
ATOM 528 C C . GLY A 1 69 ? -3.646 2.016 3.526 1.00 89.56 69 GLY A C 1
ATOM 529 O O . GLY A 1 69 ? -3.445 1.933 4.739 1.00 89.56 69 GLY A O 1
ATOM 530 N N . GLN A 1 70 ? -2.878 1.364 2.643 1.00 90.75 70 GLN A N 1
ATOM 531 C CA . GLN A 1 70 ? -1.693 0.591 3.023 1.00 90.75 70 GLN A CA 1
ATOM 532 C C . GLN A 1 70 ? -0.618 1.503 3.627 1.00 90.75 70 GLN A C 1
ATOM 534 O O . GLN A 1 70 ? -0.263 2.541 3.071 1.00 90.75 70 GLN A O 1
ATOM 539 N N . ARG A 1 71 ? -0.041 1.077 4.752 1.00 89.50 71 ARG A N 1
ATOM 540 C CA . ARG A 1 71 ? 1.098 1.743 5.398 1.00 89.50 71 ARG A CA 1
ATOM 541 C C . ARG A 1 71 ? 2.336 0.870 5.240 1.00 89.50 71 ARG A C 1
ATOM 543 O O . ARG A 1 71 ? 2.595 -0.006 6.059 1.00 89.50 71 ARG A O 1
ATOM 550 N N . GLY A 1 72 ? 3.044 1.065 4.131 1.00 87.38 72 GLY A N 1
ATOM 551 C CA . GLY A 1 72 ? 4.278 0.350 3.805 1.00 87.38 72 GLY A CA 1
ATOM 552 C C . GLY A 1 72 ? 5.528 1.138 4.189 1.00 87.38 72 GLY A C 1
ATOM 553 O O . GLY A 1 72 ? 5.501 2.364 4.279 1.00 87.38 72 GLY A O 1
ATOM 554 N N . LEU A 1 73 ? 6.637 0.428 4.388 1.00 91.00 73 LEU A N 1
ATOM 555 C CA . LEU A 1 73 ? 7.953 1.023 4.594 1.00 91.00 73 LEU A CA 1
ATOM 556 C C . LEU A 1 73 ? 8.902 0.529 3.504 1.00 91.00 73 LEU A C 1
ATOM 558 O O . LEU A 1 73 ? 9.185 -0.664 3.424 1.00 91.00 73 LEU A O 1
ATOM 562 N N . VAL A 1 74 ? 9.429 1.456 2.705 1.00 88.94 74 VAL A N 1
ATOM 563 C CA . VAL A 1 74 ? 10.491 1.161 1.738 1.00 88.94 74 VAL A CA 1
ATOM 564 C C . VAL A 1 74 ? 11.838 1.405 2.410 1.00 88.94 74 VAL A C 1
ATOM 566 O O . VAL A 1 74 ? 12.254 2.551 2.622 1.00 88.94 74 VAL A O 1
ATOM 569 N N . LEU A 1 75 ? 12.506 0.311 2.771 1.00 88.50 75 LEU A N 1
ATOM 570 C CA . LEU A 1 75 ? 13.867 0.325 3.294 1.00 88.50 75 LEU A CA 1
ATOM 571 C C . LEU A 1 75 ? 14.857 0.311 2.130 1.00 88.50 75 LEU A C 1
ATOM 573 O O . LEU A 1 75 ? 14.798 -0.562 1.271 1.00 88.50 75 LEU A O 1
ATOM 577 N N . ALA A 1 76 ? 15.782 1.266 2.122 1.00 90.00 76 ALA A N 1
ATOM 578 C CA . ALA A 1 76 ? 16.840 1.344 1.127 1.00 90.00 76 ALA A CA 1
ATOM 579 C C . ALA A 1 76 ? 18.115 1.900 1.767 1.00 90.00 76 ALA A C 1
ATOM 581 O O . ALA A 1 76 ? 18.057 2.816 2.590 1.00 90.00 76 ALA A O 1
ATOM 582 N N . TYR A 1 77 ? 19.262 1.354 1.371 1.00 88.62 77 TYR A N 1
ATOM 583 C CA . TYR A 1 77 ? 20.576 1.877 1.743 1.00 88.62 77 TYR A CA 1
ATOM 584 C C . TYR A 1 77 ? 20.964 3.057 0.834 1.00 88.62 77 TYR A C 1
ATOM 586 O O . TYR A 1 77 ? 20.394 3.235 -0.247 1.00 88.62 77 TYR A O 1
ATOM 594 N N . LEU A 1 78 ? 21.930 3.879 1.258 1.00 86.81 78 LEU A N 1
ATOM 595 C CA . LEU A 1 78 ? 22.394 5.022 0.465 1.00 86.81 78 LEU A CA 1
ATOM 596 C C . LEU A 1 78 ? 22.907 4.542 -0.907 1.00 86.81 78 LEU A C 1
ATOM 598 O O . LEU A 1 78 ? 23.737 3.641 -0.972 1.00 86.81 78 LEU A O 1
ATOM 602 N N . GLY A 1 79 ? 22.396 5.130 -1.993 1.00 80.12 79 GLY A N 1
ATOM 603 C CA . GLY A 1 79 ? 22.745 4.746 -3.369 1.00 80.12 79 GLY A CA 1
ATOM 604 C C . GLY A 1 79 ? 21.909 3.610 -3.977 1.00 80.12 79 GLY A C 1
ATOM 605 O O . GLY A 1 79 ? 22.118 3.272 -5.134 1.00 80.12 79 GLY A O 1
ATOM 606 N N . CYS A 1 80 ? 20.929 3.049 -3.257 1.00 80.00 80 CYS A N 1
ATOM 607 C CA . CYS A 1 80 ? 20.086 1.936 -3.728 1.00 80.00 80 CYS A CA 1
ATOM 608 C C . CYS A 1 80 ? 18.920 2.365 -4.657 1.00 80.00 80 CYS A C 1
ATOM 610 O O . CYS A 1 80 ? 17.974 1.607 -4.846 1.00 80.00 80 CYS A O 1
ATOM 612 N N . GLY A 1 81 ? 18.939 3.587 -5.201 1.00 75.94 81 GLY A N 1
ATOM 613 C CA . GLY A 1 81 ? 17.910 4.035 -6.153 1.00 75.94 81 GLY A CA 1
ATOM 614 C C . GLY A 1 81 ? 16.503 4.174 -5.560 1.00 75.94 81 GLY A C 1
ATOM 615 O O . GLY A 1 81 ? 15.522 4.012 -6.269 1.00 75.94 81 GLY A O 1
ATOM 616 N N . LYS A 1 82 ? 16.365 4.483 -4.257 1.00 79.56 82 LYS A N 1
ATOM 617 C CA . LYS A 1 82 ? 15.046 4.670 -3.607 1.00 79.56 82 LYS A CA 1
ATOM 618 C C . LYS A 1 82 ? 14.154 5.679 -4.346 1.00 79.56 82 LYS A C 1
ATOM 620 O O . LYS A 1 82 ? 12.940 5.537 -4.318 1.00 79.56 82 LYS A O 1
ATOM 625 N N . ASN A 1 83 ? 14.759 6.678 -4.984 1.00 70.56 83 ASN A N 1
ATOM 626 C CA . ASN A 1 83 ? 14.043 7.708 -5.734 1.00 70.56 83 ASN A CA 1
ATOM 627 C C . ASN A 1 83 ? 13.361 7.155 -6.990 1.00 70.56 83 ASN A C 1
ATOM 629 O O . ASN A 1 83 ? 12.354 7.706 -7.399 1.00 70.56 83 A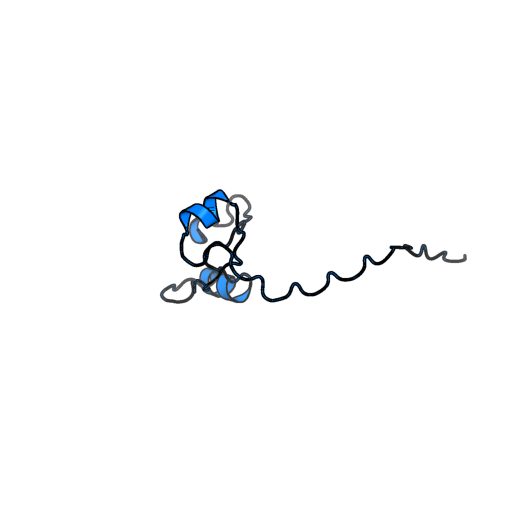SN A O 1
ATOM 633 N N . ASP A 1 84 ? 13.876 6.067 -7.563 1.00 63.88 84 ASP A N 1
ATOM 634 C CA . ASP A 1 84 ? 13.281 5.414 -8.734 1.00 63.88 84 ASP A CA 1
ATOM 635 C C . ASP A 1 84 ? 12.115 4.488 -8.328 1.00 63.88 84 ASP A C 1
ATOM 637 O O . ASP A 1 84 ? 11.409 3.944 -9.167 1.00 63.88 84 ASP A O 1
ATOM 641 N N . ALA A 1 85 ? 11.924 4.264 -7.022 1.00 62.28 85 ALA A N 1
ATOM 642 C CA . ALA A 1 85 ? 10.878 3.406 -6.472 1.00 62.28 85 ALA A CA 1
ATOM 643 C C . ALA A 1 85 ? 9.731 4.179 -5.793 1.00 62.28 85 ALA A C 1
ATOM 645 O O . ALA A 1 85 ? 8.755 3.542 -5.393 1.00 62.28 85 ALA A O 1
ATOM 646 N N . ALA A 1 86 ? 9.864 5.498 -5.606 1.00 61.06 86 ALA A N 1
ATOM 647 C CA . ALA A 1 86 ? 8.918 6.358 -4.885 1.00 61.06 86 ALA A CA 1
ATOM 648 C C . ALA A 1 86 ? 8.194 7.310 -5.840 1.00 61.06 86 ALA A C 1
ATOM 650 O O . ALA A 1 86 ? 6.968 7.475 -5.658 1.00 61.06 86 ALA A O 1
#

pLDDT: mean 77.01, std 12.93, range [45.97, 92.62]

Secondary structure (DSSP, 8-state):
------------PPPPP-------TTTT-HHHHHHTT------SEE-S-TT---HHHHHHHHHS-EETT--------TTS-GGG--

Mean predicted aligned error: 13.96 Å

Organism: NCBI:txid1176243